Protein AF-A0A8G0ZR56-F1 (afdb_monomer_lite)

Structure (mmCIF, N/CA/C/O backbone):
data_AF-A0A8G0ZR56-F1
#
_entry.id   AF-A0A8G0ZR56-F1
#
loop_
_atom_site.group_PDB
_atom_site.id
_atom_site.type_symbol
_atom_site.label_atom_id
_atom_site.label_alt_id
_atom_site.label_comp_id
_atom_site.label_asym_id
_atom_site.label_entity_id
_atom_site.label_seq_id
_atom_site.pdbx_PDB_ins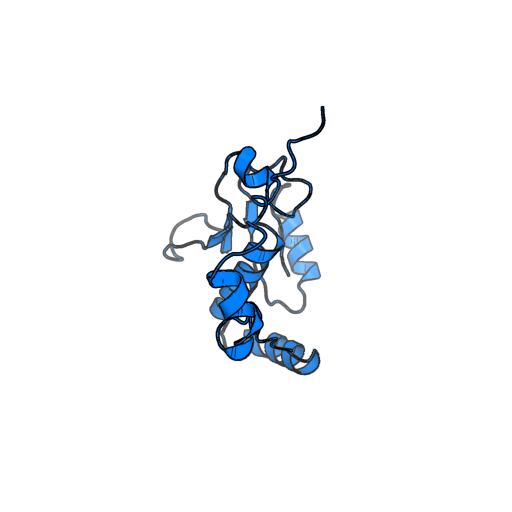_code
_atom_site.Cartn_x
_atom_site.Cartn_y
_atom_site.Cartn_z
_atom_site.occupancy
_atom_site.B_iso_or_equiv
_atom_site.auth_seq_id
_atom_site.auth_comp_id
_atom_site.auth_asym_id
_atom_site.auth_atom_id
_atom_site.pdbx_PDB_model_num
ATOM 1 N N . MET A 1 1 ? 4.644 -7.258 -38.505 1.00 34.84 1 MET A N 1
ATOM 2 C CA . MET A 1 1 ? 5.659 -7.782 -37.568 1.00 34.8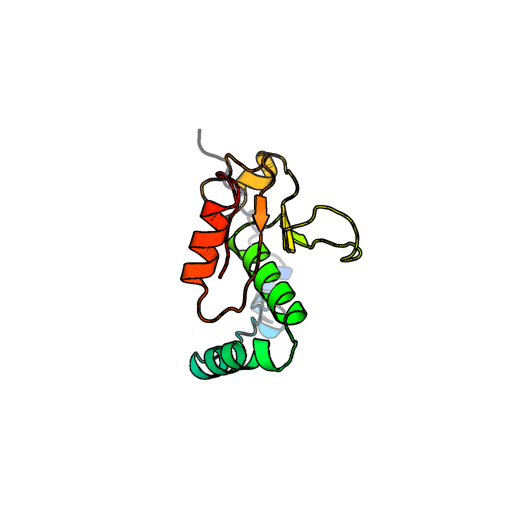4 1 MET A CA 1
ATOM 3 C C . MET A 1 1 ? 4.926 -8.575 -36.496 1.00 34.84 1 MET A C 1
ATOM 5 O O . MET A 1 1 ? 4.125 -7.980 -35.794 1.00 34.84 1 MET A O 1
ATOM 9 N N . ARG A 1 2 ? 5.081 -9.904 -36.455 1.00 41.06 2 ARG A N 1
ATOM 10 C CA . ARG A 1 2 ? 4.553 -10.755 -35.372 1.00 41.06 2 ARG A CA 1
ATOM 11 C C . ARG A 1 2 ? 5.746 -11.180 -34.528 1.00 41.06 2 ARG A C 1
ATOM 13 O O . ARG A 1 2 ? 6.762 -11.570 -35.099 1.00 41.06 2 ARG A O 1
ATOM 20 N N . GLU A 1 3 ? 5.635 -11.036 -33.215 1.00 41.19 3 GLU A N 1
ATOM 21 C CA . GLU A 1 3 ? 6.653 -11.485 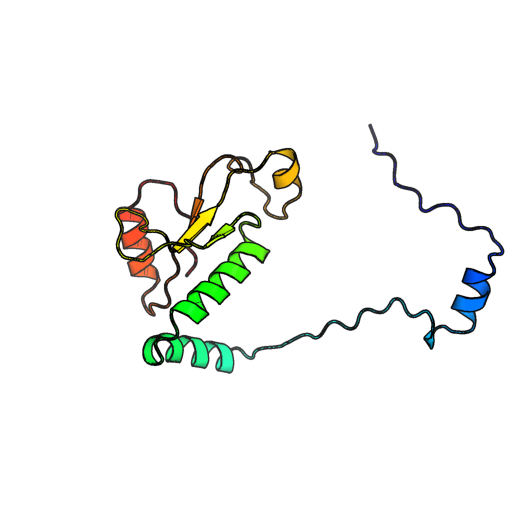-32.268 1.00 41.19 3 GLU A CA 1
ATOM 22 C C . GLU A 1 3 ? 6.912 -12.991 -32.431 1.00 41.19 3 GLU A C 1
ATOM 24 O O . GLU A 1 3 ? 5.981 -13.739 -32.752 1.00 41.19 3 GLU A O 1
ATOM 29 N N . PRO A 1 4 ? 8.153 -13.466 -32.227 1.00 42.62 4 PRO A N 1
ATOM 30 C CA . PRO A 1 4 ? 8.416 -14.889 -32.172 1.00 42.62 4 PRO A CA 1
ATOM 31 C C . PRO A 1 4 ? 7.767 -15.445 -30.904 1.00 42.62 4 PRO A C 1
ATOM 33 O O . PRO A 1 4 ? 8.261 -15.260 -29.791 1.00 42.62 4 PRO A O 1
ATOM 36 N N . THR A 1 5 ? 6.641 -16.131 -31.083 1.00 39.16 5 THR A N 1
ATOM 37 C CA . THR A 1 5 ? 6.055 -17.022 -30.085 1.00 39.16 5 THR A CA 1
ATOM 38 C C . THR A 1 5 ? 7.175 -17.915 -29.570 1.00 39.16 5 THR A C 1
ATOM 40 O O . THR A 1 5 ? 7.806 -18.626 -30.351 1.00 39.16 5 THR A O 1
ATOM 43 N N . LYS A 1 6 ? 7.470 -17.842 -28.272 1.00 43.38 6 LYS A N 1
ATOM 44 C CA . LYS A 1 6 ? 8.459 -18.697 -27.618 1.00 43.38 6 LYS A CA 1
ATOM 45 C C . LYS A 1 6 ? 7.898 -20.118 -27.629 1.00 43.38 6 LYS A C 1
ATOM 47 O O . LYS A 1 6 ? 7.212 -20.531 -26.699 1.00 43.38 6 LYS A O 1
ATOM 52 N N . THR A 1 7 ? 8.091 -20.822 -28.738 1.00 45.91 7 THR A N 1
ATOM 53 C CA . THR A 1 7 ? 7.656 -22.201 -28.914 1.00 45.91 7 THR A CA 1
ATOM 54 C C . THR A 1 7 ? 8.348 -23.007 -27.827 1.00 45.91 7 THR A C 1
ATOM 56 O O . THR A 1 7 ? 9.580 -23.053 -27.776 1.00 45.91 7 THR A O 1
ATOM 59 N N . ALA A 1 8 ? 7.567 -23.575 -26.906 1.00 52.66 8 ALA A N 1
ATOM 60 C CA . ALA A 1 8 ? 8.088 -24.542 -25.952 1.00 52.66 8 ALA A CA 1
ATOM 61 C C . ALA A 1 8 ? 8.878 -25.596 -26.748 1.00 52.66 8 ALA A C 1
ATOM 63 O O . ALA A 1 8 ? 8.389 -26.015 -27.803 1.00 52.66 8 ALA A O 1
ATOM 64 N N . PRO A 1 9 ? 10.094 -25.980 -26.314 1.00 51.72 9 PRO A N 1
ATOM 65 C CA . PRO A 1 9 ? 10.914 -26.907 -27.078 1.00 51.72 9 PRO A CA 1
ATOM 66 C C . PRO A 1 9 ? 10.094 -28.163 -27.342 1.00 51.72 9 PRO A C 1
ATOM 68 O O . PRO A 1 9 ? 9.523 -28.728 -26.403 1.00 51.72 9 PRO A O 1
ATOM 71 N N . GLU A 1 10 ? 9.983 -28.531 -28.619 1.00 57.38 10 GLU A N 1
ATOM 72 C CA . GLU A 1 10 ? 9.198 -29.668 -29.082 1.00 57.38 10 GLU A CA 1
ATOM 73 C C . GLU A 1 10 ? 9.716 -30.912 -28.353 1.00 57.38 10 GLU A C 1
ATOM 75 O O . GLU A 1 10 ? 10.840 -31.372 -28.566 1.00 57.38 10 GLU A O 1
ATOM 80 N N . GLN A 1 11 ? 8.949 -31.370 -27.363 1.00 56.56 11 GLN A N 1
ATOM 81 C CA . GLN A 1 11 ? 9.425 -32.384 -26.433 1.00 56.56 11 GLN A CA 1
ATOM 82 C C . GLN A 1 11 ? 9.536 -33.717 -27.178 1.00 56.56 11 GLN A C 1
ATOM 84 O O . GLN A 1 11 ? 8.564 -34.121 -27.828 1.00 56.56 11 GLN A O 1
ATOM 89 N N . PRO A 1 12 ? 10.669 -34.435 -27.076 1.00 59.78 12 PRO A N 1
ATOM 90 C CA . PRO A 1 12 ? 10.847 -35.698 -27.774 1.00 59.78 12 PRO A CA 1
ATOM 91 C C . PRO A 1 12 ? 9.711 -36.662 -27.415 1.00 59.78 12 PRO A C 1
ATOM 93 O O . PRO A 1 12 ? 9.348 -36.823 -26.246 1.00 59.78 12 PRO A O 1
ATOM 96 N N . LYS A 1 13 ? 9.147 -37.303 -28.449 1.00 63.56 13 LYS A N 1
ATOM 97 C CA . LYS A 1 13 ? 7.972 -38.198 -28.387 1.00 63.56 13 LYS A CA 1
ATOM 98 C C . LYS A 1 13 ? 8.118 -39.309 -27.337 1.00 63.56 13 LYS A C 1
ATOM 100 O O . LYS A 1 13 ? 7.120 -39.816 -26.833 1.00 63.56 13 LYS A O 1
ATOM 105 N N . TYR A 1 14 ? 9.360 -39.630 -26.982 1.00 66.31 14 TYR A N 1
ATOM 106 C CA . TYR A 1 14 ? 9.743 -40.512 -25.894 1.00 66.31 14 TYR A CA 1
ATOM 107 C C . TYR A 1 14 ? 10.792 -39.802 -25.030 1.00 66.31 14 TYR A C 1
ATOM 109 O O . TYR A 1 14 ? 11.949 -39.679 -25.426 1.00 66.31 14 TYR A O 1
ATOM 117 N N . SER A 1 15 ? 10.393 -39.310 -23.855 1.00 79.06 15 SER A N 1
ATOM 118 C CA . SER A 1 15 ? 11.333 -38.836 -22.837 1.00 79.06 15 SER A CA 1
ATOM 119 C C . SER A 1 15 ? 11.132 -39.658 -21.560 1.00 79.06 15 SER A C 1
ATOM 121 O O . SER A 1 15 ? 9.987 -39.810 -21.113 1.00 79.06 15 SER A O 1
ATOM 123 N N . PRO A 1 16 ? 12.206 -40.197 -20.952 1.00 80.25 16 PRO A N 1
ATOM 124 C CA . PRO A 1 16 ? 12.104 -40.919 -19.684 1.00 80.25 16 PRO A CA 1
ATOM 125 C C . PRO A 1 16 ? 11.416 -40.092 -18.587 1.00 80.25 16 PRO A C 1
ATOM 127 O O . PRO A 1 16 ? 10.627 -40.625 -17.812 1.00 80.25 16 PRO A O 1
ATOM 130 N N . SER A 1 17 ? 11.631 -38.770 -18.578 1.00 78.81 17 SER A N 1
ATOM 131 C CA . SER A 1 17 ? 10.967 -37.842 -17.654 1.00 78.81 17 SER A CA 1
ATOM 132 C C . SER A 1 17 ? 9.446 -37.809 -17.842 1.00 78.81 17 SER A C 1
ATOM 134 O O . SER A 1 17 ? 8.709 -37.878 -16.861 1.00 78.81 17 SER A O 1
ATOM 136 N N . ARG A 1 18 ? 8.952 -37.769 -19.087 1.00 80.56 18 ARG A N 1
ATOM 137 C CA . ARG A 1 18 ? 7.509 -37.791 -19.373 1.00 80.56 18 ARG A CA 1
ATOM 138 C C . ARG A 1 18 ? 6.881 -39.126 -18.975 1.00 80.56 18 ARG A C 1
ATOM 140 O O . ARG A 1 18 ? 5.784 -39.140 -18.430 1.00 80.56 18 ARG A O 1
ATOM 147 N N . TYR A 1 19 ? 7.5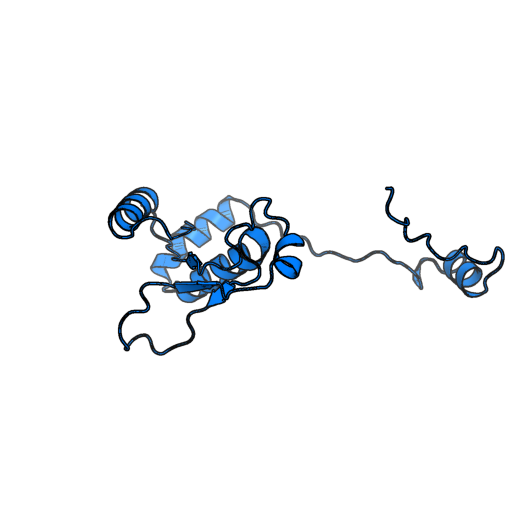84 -40.228 -19.226 1.00 83.38 19 TYR A N 1
ATOM 148 C CA . TYR A 1 19 ? 7.151 -41.572 -18.842 1.00 83.38 19 TYR A CA 1
ATOM 149 C C . TYR A 1 19 ? 7.030 -41.729 -17.318 1.00 83.38 19 TYR A C 1
ATOM 151 O O . TYR A 1 19 ? 6.044 -42.285 -16.839 1.00 83.38 19 TYR A O 1
ATOM 159 N N . MET A 1 20 ? 7.993 -41.189 -16.563 1.00 86.44 20 MET A N 1
ATOM 160 C CA . MET A 1 20 ? 7.958 -41.159 -15.095 1.00 86.44 20 MET A CA 1
ATOM 161 C C . MET A 1 20 ? 6.833 -40.253 -14.570 1.00 86.44 20 MET A C 1
ATOM 163 O O . MET A 1 20 ? 6.044 -40.696 -13.741 1.00 86.44 20 MET A O 1
ATOM 167 N N . ARG A 1 21 ? 6.688 -39.034 -15.115 1.00 82.19 21 ARG A N 1
ATOM 168 C CA . ARG A 1 21 ? 5.621 -38.082 -14.746 1.00 82.19 21 ARG A CA 1
ATOM 169 C C . ARG A 1 21 ? 4.216 -38.633 -15.005 1.00 82.19 21 ARG A C 1
ATOM 171 O O . ARG A 1 21 ? 3.316 -38.390 -14.216 1.00 82.19 21 ARG A O 1
ATOM 178 N N . ALA A 1 22 ? 4.030 -39.402 -16.080 1.00 83.00 22 ALA A N 1
ATOM 179 C CA . ALA A 1 22 ? 2.748 -40.031 -16.398 1.00 83.00 22 ALA A CA 1
ATOM 180 C C . ALA A 1 22 ? 2.386 -41.199 -15.462 1.00 83.00 22 ALA A C 1
ATOM 182 O O . ALA A 1 22 ? 1.204 -41.452 -15.249 1.00 83.00 22 ALA A O 1
ATOM 183 N N . ARG A 1 23 ? 3.378 -41.924 -14.921 1.00 85.56 23 ARG A N 1
ATOM 184 C CA . ARG A 1 23 ? 3.141 -43.040 -13.987 1.00 85.56 23 ARG A CA 1
ATOM 185 C C . ARG A 1 23 ? 3.066 -42.634 -12.525 1.00 85.56 23 ARG A C 1
ATOM 187 O O . ARG A 1 23 ? 2.443 -43.357 -11.758 1.00 85.56 23 ARG A O 1
ATOM 194 N N . HIS A 1 24 ? 3.677 -41.510 -12.169 1.00 82.38 24 HIS A N 1
ATOM 195 C CA . HIS A 1 24 ? 3.677 -40.987 -10.807 1.00 82.38 24 HIS A CA 1
ATOM 196 C C . HIS A 1 24 ? 3.174 -39.536 -10.772 1.00 82.38 24 HIS A C 1
ATOM 198 O O . HIS A 1 24 ? 3.956 -38.626 -10.485 1.00 82.38 24 HIS A O 1
ATOM 204 N N . PRO A 1 25 ? 1.894 -39.275 -11.108 1.00 79.56 25 PRO A N 1
ATOM 205 C CA . PRO A 1 25 ? 1.341 -37.919 -11.077 1.00 79.56 25 PRO A CA 1
ATOM 206 C C . PRO A 1 25 ? 1.444 -37.269 -9.690 1.00 79.56 25 PRO A C 1
ATOM 208 O O . PRO A 1 25 ? 1.586 -36.058 -9.583 1.00 79.56 25 PRO A O 1
ATOM 211 N N . ASP A 1 26 ? 1.419 -38.082 -8.638 1.00 79.25 26 ASP A N 1
ATOM 212 C CA . ASP A 1 26 ? 1.600 -37.715 -7.235 1.00 79.25 26 ASP A CA 1
ATOM 213 C C . ASP A 1 26 ? 3.002 -37.163 -6.926 1.00 79.25 26 ASP A C 1
ATOM 215 O O . ASP A 1 26 ? 3.127 -36.187 -6.190 1.00 79.25 26 ASP A O 1
ATOM 219 N N . LEU A 1 27 ? 4.055 -37.732 -7.524 1.00 79.38 27 LEU A N 1
ATOM 220 C CA . LEU A 1 27 ? 5.441 -37.278 -7.329 1.00 79.38 27 LEU A CA 1
ATOM 221 C C . LEU A 1 27 ? 5.812 -36.070 -8.198 1.00 79.38 27 LEU A C 1
ATOM 223 O O . LEU A 1 27 ? 6.803 -35.391 -7.932 1.00 79.38 27 LEU A O 1
ATOM 227 N N . PHE A 1 28 ? 5.045 -35.820 -9.258 1.00 76.44 28 PHE A N 1
ATOM 228 C CA . PHE A 1 28 ? 5.336 -34.801 -10.264 1.00 76.44 28 PHE A CA 1
ATOM 229 C C . PHE A 1 28 ? 4.161 -33.846 -10.492 1.00 76.44 28 PHE A C 1
ATOM 231 O O . PHE A 1 28 ? 4.008 -33.328 -11.603 1.00 76.44 28 PHE A O 1
ATOM 238 N N . SER A 1 29 ? 3.351 -33.620 -9.455 1.00 76.06 29 SER A N 1
ATOM 239 C CA . SER A 1 29 ? 2.278 -32.631 -9.497 1.00 76.06 29 SER A CA 1
ATOM 240 C C . SER A 1 29 ? 2.865 -31.227 -9.635 1.00 76.06 29 SER A C 1
ATOM 242 O O . SER A 1 29 ? 3.743 -30.825 -8.872 1.00 76.06 29 SER A O 1
ATOM 244 N N . ASP A 1 30 ? 2.373 -30.480 -10.615 1.00 76.94 30 ASP A N 1
ATOM 245 C CA . ASP A 1 30 ? 2.632 -29.055 -10.816 1.00 76.94 30 ASP A CA 1
ATOM 246 C C . ASP A 1 30 ? 1.582 -28.171 -10.123 1.00 76.94 30 ASP A C 1
ATOM 248 O O . ASP A 1 30 ? 1.634 -26.944 -10.225 1.00 76.94 30 ASP A O 1
ATOM 252 N N . SER A 1 31 ? 0.645 -28.779 -9.384 1.00 75.81 31 SER A N 1
ATOM 253 C CA . SER A 1 31 ? -0.341 -28.046 -8.598 1.00 75.81 31 SER A CA 1
ATOM 254 C C . SER A 1 31 ? 0.348 -27.248 -7.490 1.00 75.81 31 SER A C 1
ATOM 256 O O . SER A 1 31 ? 0.946 -27.824 -6.579 1.00 75.81 31 SER A O 1
ATOM 258 N N . VAL A 1 32 ? 0.212 -25.926 -7.527 1.00 77.00 32 VAL A N 1
ATOM 259 C CA . VAL A 1 32 ? 0.595 -25.055 -6.414 1.00 77.00 32 VAL A CA 1
ATOM 260 C C . VAL A 1 32 ? -0.598 -24.951 -5.468 1.00 77.00 32 VAL A C 1
ATOM 262 O O . VAL A 1 32 ? -1.690 -24.564 -5.880 1.00 77.00 32 VAL A O 1
ATOM 265 N N . SER A 1 33 ? -0.414 -25.309 -4.198 1.00 73.06 33 SER A N 1
ATOM 266 C CA . SER A 1 33 ? -1.419 -25.053 -3.168 1.00 73.06 33 SER A CA 1
ATOM 267 C C . SER A 1 33 ? -1.370 -23.574 -2.783 1.00 73.06 33 SER A C 1
ATOM 269 O O . SER A 1 33 ? -0.474 -23.152 -2.049 1.00 73.06 33 SER A O 1
ATOM 271 N N . GLU A 1 34 ? -2.313 -22.781 -3.280 1.00 75.19 34 GLU A N 1
ATOM 272 C CA . GLU A 1 34 ? -2.489 -21.401 -2.835 1.00 75.19 34 GLU A CA 1
ATOM 273 C C . GLU A 1 34 ? -3.420 -21.372 -1.620 1.00 75.19 34 GLU A C 1
ATOM 275 O O . GLU A 1 34 ? -4.562 -21.827 -1.676 1.00 75.19 34 GLU A O 1
ATOM 280 N N . VAL A 1 35 ? -2.930 -20.848 -0.495 1.00 73.38 35 VAL A N 1
ATOM 281 C CA . VAL A 1 35 ? -3.770 -20.619 0.683 1.00 73.38 35 VAL A CA 1
ATOM 282 C C . VAL A 1 35 ? -4.571 -19.342 0.448 1.00 73.38 35 VAL A C 1
ATOM 284 O O . VAL A 1 35 ? -4.032 -18.236 0.523 1.00 73.38 35 VAL A O 1
ATOM 287 N N . ALA A 1 36 ? -5.860 -19.493 0.155 1.00 74.25 36 ALA A N 1
ATOM 288 C CA . ALA A 1 36 ? -6.792 -18.377 0.108 1.00 74.25 36 ALA A CA 1
ATOM 289 C C . ALA A 1 36 ? -7.238 -18.029 1.536 1.00 74.25 36 ALA A C 1
ATOM 291 O O . ALA A 1 36 ? -7.941 -18.800 2.188 1.00 74.25 36 ALA A O 1
ATOM 292 N N . TYR A 1 37 ? -6.818 -16.867 2.034 1.00 75.25 37 TYR A N 1
ATOM 293 C CA . TYR A 1 37 ? -7.348 -16.302 3.273 1.00 75.25 37 TYR A CA 1
ATOM 294 C C . TYR A 1 37 ? -8.559 -15.434 2.934 1.00 75.25 37 TYR A C 1
ATOM 296 O O . TYR A 1 37 ? -8.410 -14.320 2.431 1.00 75.25 37 TYR A O 1
ATOM 304 N N . GLU A 1 38 ? -9.760 -15.939 3.202 1.00 79.88 38 GLU A N 1
ATOM 305 C CA . GLU A 1 38 ? -10.982 -15.148 3.086 1.00 79.88 38 GLU A CA 1
ATOM 306 C C . GLU A 1 38 ? -11.250 -14.422 4.405 1.00 79.88 38 GLU A C 1
ATOM 308 O O . GLU A 1 38 ? -11.507 -15.035 5.441 1.00 79.88 38 GLU A O 1
ATOM 313 N N . VAL A 1 39 ? -11.185 -13.090 4.373 1.00 81.69 39 VAL A N 1
ATOM 314 C CA . VAL A 1 39 ? -11.608 -12.253 5.498 1.00 81.69 39 VAL A CA 1
ATOM 315 C C . VAL A 1 39 ? -13.031 -11.787 5.224 1.00 81.69 39 VAL A C 1
ATOM 317 O O . VAL A 1 39 ? -13.284 -11.048 4.272 1.00 81.69 39 VAL A O 1
ATOM 320 N N . GLY A 1 40 ? -13.968 -12.214 6.071 1.00 88.94 40 GLY A N 1
ATOM 321 C CA . GLY A 1 40 ? -15.350 -11.754 6.007 1.00 88.94 40 GLY A CA 1
ATOM 322 C C . GLY A 1 40 ? -15.443 -10.240 6.205 1.00 88.94 40 GLY A C 1
ATOM 323 O O . GLY A 1 40 ? -14.731 -9.663 7.030 1.00 88.94 40 GLY A O 1
ATOM 324 N N . ARG A 1 41 ? -16.354 -9.591 5.472 1.00 86.19 41 ARG A N 1
ATOM 325 C CA . ARG A 1 41 ? -16.562 -8.134 5.529 1.00 86.19 41 ARG A CA 1
ATOM 326 C C . ARG A 1 41 ? -16.755 -7.615 6.955 1.00 86.19 41 ARG A C 1
ATOM 328 O O . ARG A 1 41 ? -16.210 -6.567 7.289 1.00 86.19 41 ARG A O 1
ATOM 335 N N . GLU A 1 42 ? -17.502 -8.342 7.781 1.00 88.38 42 GLU A N 1
ATOM 336 C CA . GLU A 1 42 ? -17.776 -7.964 9.173 1.00 88.38 42 GLU A CA 1
ATOM 337 C C . GLU A 1 42 ? -16.501 -7.960 10.024 1.00 88.38 42 GLU A C 1
ATOM 339 O O . GLU A 1 42 ? -16.239 -7.007 10.752 1.00 88.38 42 GLU A O 1
ATOM 344 N N . VAL A 1 43 ? -15.658 -8.986 9.863 1.00 86.69 43 VAL A N 1
ATOM 345 C CA . VAL A 1 43 ? -14.375 -9.110 10.572 1.00 86.69 43 VAL A CA 1
ATOM 346 C C . VAL A 1 43 ? -13.431 -7.982 10.165 1.00 86.69 43 VAL A C 1
ATOM 348 O O . VAL A 1 43 ? -12.832 -7.337 11.023 1.00 86.69 43 VAL A O 1
ATOM 351 N N . LEU A 1 44 ? -13.341 -7.694 8.863 1.00 83.75 44 LEU A N 1
ATOM 352 C CA . LEU A 1 44 ? -12.546 -6.575 8.360 1.00 83.75 44 LEU A CA 1
ATOM 353 C C . LEU A 1 44 ? -13.053 -5.233 8.904 1.00 83.75 44 LEU A C 1
ATOM 355 O O . LEU A 1 44 ? -12.256 -4.410 9.342 1.00 83.75 44 LEU A O 1
ATOM 359 N N . SER A 1 45 ? -14.371 -5.019 8.889 1.00 83.62 45 SER A N 1
ATOM 360 C CA . SER A 1 45 ? -14.987 -3.769 9.349 1.00 83.62 45 SER A CA 1
ATOM 361 C C . SER A 1 45 ? -14.734 -3.548 10.840 1.00 83.62 45 SER A C 1
ATOM 363 O O . SER A 1 45 ? -14.303 -2.465 11.226 1.00 83.62 45 SER A O 1
ATOM 365 N N . TYR A 1 46 ? -14.897 -4.591 11.658 1.00 85.31 46 TYR A N 1
ATOM 366 C CA . TYR A 1 46 ? -14.574 -4.549 13.083 1.00 85.31 46 TYR A CA 1
ATOM 367 C C . TYR A 1 46 ? -13.100 -4.195 13.324 1.00 85.31 46 TYR A C 1
ATOM 369 O O . TYR A 1 46 ? -12.811 -3.272 14.083 1.00 85.31 46 TYR A O 1
ATOM 377 N N . HIS A 1 47 ? -12.171 -4.856 12.623 1.00 80.38 47 HIS A N 1
ATOM 378 C CA . HIS A 1 47 ? -10.743 -4.551 12.737 1.00 80.38 47 HIS A CA 1
ATOM 379 C C . HIS A 1 47 ? -10.418 -3.099 12.362 1.00 80.38 47 HIS A C 1
ATOM 381 O O . HIS A 1 47 ? -9.679 -2.429 13.087 1.00 80.38 47 HIS A O 1
ATOM 387 N N . LEU A 1 48 ? -11.006 -2.594 11.271 1.00 78.25 48 LEU A N 1
ATOM 388 C CA . LEU A 1 48 ? -10.842 -1.204 10.844 1.00 78.25 48 LEU A CA 1
ATOM 389 C C . LEU A 1 48 ? -11.362 -0.206 11.886 1.00 78.25 48 LEU A C 1
ATOM 391 O O . LEU A 1 48 ? -10.756 0.845 12.089 1.00 78.25 48 LEU A O 1
ATOM 395 N N . GLU A 1 49 ? -12.451 -0.535 12.578 1.00 77.81 49 GLU A N 1
ATOM 396 C CA . GLU A 1 49 ? -13.011 0.307 13.635 1.00 77.81 49 GLU A CA 1
ATOM 397 C C . GLU A 1 49 ? -12.184 0.306 14.924 1.00 77.81 49 GLU A C 1
ATOM 399 O O . GLU A 1 49 ? -12.174 1.315 15.636 1.00 77.81 49 GLU A O 1
ATOM 404 N N . THR A 1 50 ? -11.486 -0.791 15.226 1.00 76.38 50 THR A N 1
ATOM 405 C CA . THR A 1 50 ? -10.665 -0.917 16.436 1.00 76.38 50 THR A CA 1
ATOM 406 C C . THR A 1 50 ? -9.233 -0.403 16.274 1.00 76.38 50 THR A C 1
ATOM 408 O O . THR A 1 50 ? -8.619 -0.066 17.288 1.00 76.38 50 THR A O 1
ATOM 411 N N . PHE A 1 51 ? -8.712 -0.266 15.044 1.00 70.06 51 PHE A N 1
ATOM 412 C CA . PHE A 1 51 ? -7.314 0.134 14.798 1.00 70.06 51 PHE A CA 1
ATOM 413 C C . PHE A 1 51 ? -6.922 1.448 15.478 1.00 70.06 51 PHE A C 1
ATOM 415 O O . PHE A 1 51 ? -5.879 1.524 16.128 1.00 70.06 51 PHE A O 1
ATOM 422 N N . THR A 1 52 ? -7.769 2.478 15.384 1.00 64.25 52 THR A N 1
ATOM 423 C CA . THR A 1 52 ? -7.468 3.797 15.968 1.00 64.25 52 THR A CA 1
ATOM 424 C C . THR A 1 52 ? -7.455 3.762 17.501 1.00 64.25 52 THR A C 1
ATOM 426 O O . THR A 1 52 ? -6.753 4.543 18.135 1.00 64.25 52 THR A O 1
ATOM 429 N N . ASN A 1 53 ? -8.197 2.833 18.114 1.00 66.81 53 ASN A N 1
ATOM 430 C CA . ASN A 1 53 ? -8.269 2.693 19.570 1.00 66.81 53 ASN A CA 1
ATOM 431 C C . ASN A 1 53 ? -7.099 1.878 20.141 1.00 66.81 53 ASN A C 1
ATOM 433 O O . ASN A 1 53 ? -6.729 2.071 21.297 1.00 66.81 53 ASN A O 1
ATOM 437 N N . GLN A 1 54 ? -6.510 0.982 19.343 1.00 68.06 54 GLN A N 1
ATOM 438 C CA . GLN A 1 54 ? -5.428 0.086 19.768 1.00 68.06 54 GLN A CA 1
ATOM 439 C C . GLN A 1 54 ? -4.019 0.670 19.569 1.00 68.06 54 GLN A C 1
ATOM 441 O O . GLN A 1 54 ? -3.050 0.042 19.979 1.00 68.06 54 GLN A O 1
ATOM 446 N N . LYS A 1 55 ? -3.895 1.889 19.015 1.00 67.69 55 LYS A N 1
ATOM 447 C CA . LYS A 1 55 ? -2.611 2.517 18.625 1.00 67.69 55 LYS A CA 1
ATOM 448 C C . LYS A 1 55 ? -1.813 1.700 17.595 1.00 67.69 55 LYS A C 1
ATOM 450 O O . LYS A 1 55 ? -0.601 1.859 17.486 1.00 67.69 55 LYS A O 1
ATOM 455 N N . ASP A 1 56 ? -2.497 0.888 16.794 1.00 73.00 56 ASP A N 1
ATOM 456 C CA . ASP A 1 56 ? -1.902 0.037 15.754 1.00 73.00 56 ASP A CA 1
ATOM 457 C C . ASP A 1 56 ? -1.753 0.766 14.402 1.00 73.00 56 ASP A C 1
ATOM 459 O O . ASP A 1 56 ? -1.823 0.167 13.328 1.00 73.00 56 ASP A O 1
ATOM 463 N N . GLU A 1 57 ? -1.530 2.083 14.431 1.00 76.00 57 GLU A N 1
ATOM 464 C CA . GLU A 1 57 ? -1.406 2.917 13.225 1.00 76.00 57 GLU A CA 1
ATOM 465 C C . GLU A 1 57 ? -0.254 2.440 12.324 1.00 76.00 57 GLU A C 1
ATOM 467 O O . GLU A 1 57 ? -0.434 2.302 11.117 1.00 76.00 57 GLU A O 1
ATOM 472 N N . ALA A 1 58 ? 0.876 2.036 12.913 1.00 78.31 58 ALA A N 1
ATOM 473 C CA . ALA A 1 58 ? 2.019 1.494 12.174 1.00 78.31 58 ALA A CA 1
ATOM 474 C C . ALA A 1 58 ? 1.709 0.162 11.457 1.00 78.31 58 ALA A C 1
ATOM 476 O O . ALA A 1 58 ? 2.230 -0.114 10.370 1.00 78.31 58 ALA A O 1
ATOM 477 N N . ALA A 1 59 ? 0.854 -0.682 12.047 1.00 82.12 59 ALA A N 1
ATOM 478 C CA . ALA A 1 59 ? 0.428 -1.933 11.425 1.00 82.12 59 ALA A CA 1
ATOM 479 C C . ALA A 1 59 ? -0.504 -1.661 10.236 1.00 82.12 59 ALA A C 1
ATOM 481 O O . ALA A 1 59 ? -0.369 -2.293 9.185 1.00 82.12 59 ALA A O 1
ATOM 482 N N . PHE A 1 60 ? -1.402 -0.680 10.378 1.00 83.62 60 PHE A N 1
ATOM 483 C CA . PHE A 1 60 ? -2.259 -0.213 9.292 1.00 83.62 60 PHE A CA 1
ATOM 484 C C . PHE A 1 60 ? -1.447 0.403 8.146 1.00 83.62 60 PHE A C 1
ATOM 486 O O . PHE A 1 60 ? -1.663 0.035 6.993 1.00 83.62 60 PHE A O 1
ATOM 493 N N . GLU A 1 61 ? -0.477 1.270 8.443 1.00 84.06 61 GLU A N 1
ATOM 494 C CA . GLU A 1 61 ? 0.430 1.846 7.442 1.00 84.06 61 GLU A CA 1
ATOM 495 C C . GLU A 1 61 ? 1.180 0.752 6.677 1.00 84.06 61 GLU A C 1
ATOM 497 O O . GLU A 1 61 ? 1.184 0.744 5.446 1.00 84.06 61 GLU A O 1
ATOM 502 N N . SER A 1 62 ? 1.731 -0.235 7.389 1.00 86.25 62 SER A N 1
ATOM 503 C CA . SER A 1 62 ? 2.426 -1.374 6.775 1.00 86.25 62 SER A CA 1
ATOM 504 C C . SER A 1 62 ? 1.506 -2.188 5.855 1.00 86.25 62 SER A C 1
ATOM 506 O O . SER A 1 62 ? 1.915 -2.636 4.780 1.00 86.25 62 SER A O 1
ATOM 508 N N . PHE A 1 63 ? 0.252 -2.395 6.262 1.00 86.56 63 PHE A N 1
ATOM 509 C CA . PHE A 1 63 ? -0.749 -3.093 5.458 1.00 86.56 63 PHE A CA 1
ATOM 510 C C . PHE A 1 63 ? -1.140 -2.296 4.206 1.00 86.56 63 PHE A C 1
ATOM 512 O O . PHE A 1 63 ? -1.101 -2.834 3.096 1.00 86.56 63 PHE A O 1
ATOM 519 N N . ALA A 1 64 ? -1.463 -1.012 4.368 1.00 87.88 64 ALA A N 1
ATOM 520 C CA . ALA A 1 64 ? -1.826 -0.119 3.274 1.00 87.88 64 ALA A CA 1
ATOM 521 C C . ALA A 1 64 ? -0.678 0.024 2.267 1.00 87.88 64 ALA A C 1
ATOM 523 O O . ALA A 1 64 ? -0.901 -0.043 1.056 1.00 87.88 64 ALA A O 1
ATOM 524 N N . GLN A 1 65 ? 0.562 0.112 2.750 1.00 87.69 65 GLN A N 1
ATOM 525 C CA . GLN A 1 65 ? 1.750 0.131 1.912 1.00 87.69 65 GLN A CA 1
ATOM 526 C C . GLN A 1 65 ? 1.876 -1.139 1.065 1.00 87.69 65 GLN A C 1
ATOM 528 O O . GLN A 1 65 ? 2.061 -1.034 -0.144 1.00 87.69 65 GLN A O 1
ATOM 533 N N . ARG A 1 66 ? 1.731 -2.331 1.658 1.00 89.56 66 ARG A N 1
ATOM 534 C CA . ARG A 1 66 ? 1.800 -3.607 0.919 1.00 89.56 66 ARG A CA 1
ATOM 535 C C . ARG A 1 66 ? 0.695 -3.738 -0.128 1.00 89.56 66 ARG A C 1
ATOM 537 O O . ARG A 1 66 ? 0.925 -4.278 -1.210 1.00 89.56 66 ARG A O 1
ATOM 544 N N . LEU A 1 67 ? -0.504 -3.229 0.163 1.00 88.56 67 LEU A N 1
ATOM 545 C CA . LEU A 1 67 ? -1.580 -3.148 -0.829 1.00 88.56 67 LEU A CA 1
ATOM 546 C C . LEU A 1 67 ? -1.201 -2.222 -1.988 1.00 88.56 67 LEU A C 1
ATOM 548 O O . LEU A 1 67 ? -1.382 -2.586 -3.150 1.00 88.56 67 LEU A O 1
ATOM 552 N N . CYS A 1 68 ? -0.643 -1.051 -1.686 1.00 86.12 68 CYS A N 1
ATOM 553 C CA . CYS A 1 68 ? -0.187 -0.110 -2.705 1.00 86.12 68 CYS A CA 1
ATOM 554 C C . CYS A 1 68 ? 0.951 -0.690 -3.546 1.00 86.12 68 CYS A C 1
ATOM 556 O O . CYS A 1 68 ? 0.928 -0.550 -4.765 1.00 86.12 68 CYS A O 1
ATOM 558 N N . GLU A 1 69 ? 1.902 -1.382 -2.924 1.00 87.44 69 GLU A N 1
ATOM 559 C CA . GLU A 1 69 ? 2.999 -2.071 -3.605 1.00 87.44 69 GLU A CA 1
ATOM 560 C C . GLU A 1 69 ? 2.467 -3.094 -4.615 1.00 87.44 69 GLU A C 1
ATOM 562 O O . GLU A 1 69 ? 2.900 -3.132 -5.766 1.00 87.44 69 GLU A O 1
ATOM 567 N N . LYS A 1 70 ? 1.458 -3.875 -4.212 1.00 86.00 70 LYS A N 1
ATOM 568 C CA . LYS A 1 70 ? 0.867 -4.918 -5.054 1.00 86.00 70 LYS A CA 1
ATOM 569 C C . LYS A 1 70 ? 0.005 -4.369 -6.194 1.00 86.00 70 LYS A C 1
ATOM 571 O O . LYS A 1 70 ? 0.040 -4.922 -7.291 1.00 86.00 70 LYS A O 1
ATOM 576 N N . PHE A 1 71 ? -0.794 -3.330 -5.940 1.00 83.00 71 PHE A N 1
ATOM 577 C CA . PHE A 1 71 ? -1.858 -2.912 -6.864 1.00 83.00 71 PHE A CA 1
ATOM 578 C C . PHE A 1 71 ? -1.634 -1.560 -7.549 1.00 83.00 71 PHE A C 1
ATOM 580 O O . PHE A 1 71 ? -2.226 -1.319 -8.600 1.00 83.00 71 PHE A O 1
ATOM 587 N N . ILE A 1 72 ? -0.814 -0.674 -6.981 1.00 82.62 72 ILE A N 1
ATOM 588 C CA . ILE A 1 72 ? -0.706 0.727 -7.421 1.00 82.62 72 ILE A CA 1
ATOM 589 C C . ILE A 1 72 ? 0.697 1.051 -7.935 1.00 82.62 72 ILE A C 1
ATOM 591 O O . ILE A 1 72 ? 0.843 1.578 -9.038 1.00 82.62 72 ILE A O 1
ATOM 595 N N . ALA A 1 73 ? 1.728 0.783 -7.137 1.00 83.62 73 ALA A N 1
ATOM 596 C CA . ALA A 1 73 ? 3.097 1.197 -7.413 1.00 83.62 73 ALA A CA 1
ATOM 597 C C . ALA A 1 73 ? 4.101 0.185 -6.832 1.00 83.62 73 ALA A C 1
ATOM 599 O O . ALA A 1 73 ? 4.455 0.292 -5.658 1.00 83.62 73 ALA A O 1
ATOM 600 N N . PRO A 1 74 ? 4.617 -0.754 -7.651 1.00 86.25 74 PRO A N 1
ATOM 601 C CA . PRO A 1 74 ? 5.603 -1.751 -7.212 1.00 86.25 74 PRO A CA 1
ATOM 602 C C . PRO A 1 74 ? 6.927 -1.158 -6.712 1.00 86.25 74 PRO A C 1
ATOM 604 O O . PRO A 1 74 ? 7.726 -1.839 -6.087 1.00 86.25 74 PRO A O 1
ATOM 607 N N . ASN A 1 75 ? 7.184 0.111 -7.020 1.00 86.94 75 ASN A N 1
ATOM 608 C CA . ASN A 1 75 ? 8.364 0.873 -6.625 1.00 86.94 75 ASN A CA 1
ATOM 609 C C . ASN A 1 75 ? 8.116 1.783 -5.408 1.00 86.94 75 ASN A C 1
ATOM 611 O O . ASN A 1 75 ? 8.780 2.812 -5.270 1.00 86.94 75 ASN A O 1
ATOM 615 N N . ILE A 1 76 ? 7.133 1.470 -4.564 1.00 87.44 76 ILE A N 1
ATOM 616 C CA . ILE A 1 76 ? 6.892 2.205 -3.320 1.00 87.44 76 ILE A CA 1
ATOM 617 C C . ILE A 1 76 ? 7.962 1.860 -2.275 1.00 87.44 76 ILE A C 1
ATOM 619 O O . ILE A 1 76 ? 8.380 0.713 -2.135 1.00 87.44 76 ILE A O 1
ATOM 623 N N . ARG A 1 77 ? 8.412 2.861 -1.522 1.00 86.19 77 ARG A N 1
ATOM 624 C CA . ARG A 1 77 ? 9.373 2.734 -0.428 1.00 86.19 77 ARG A CA 1
ATOM 625 C C . ARG A 1 77 ? 8.806 3.427 0.817 1.00 86.19 77 ARG A C 1
ATOM 627 O O . ARG A 1 77 ? 8.332 4.557 0.696 1.00 86.19 77 ARG A O 1
ATOM 634 N N . PRO A 1 78 ? 8.863 2.795 2.004 1.00 84.62 78 PRO A N 1
ATOM 635 C CA . PRO A 1 78 ? 8.410 3.443 3.229 1.00 84.62 78 PRO A CA 1
ATOM 636 C C . PRO A 1 78 ? 9.367 4.569 3.615 1.00 84.62 78 PRO A C 1
ATOM 638 O O . PRO A 1 78 ? 10.573 4.480 3.346 1.00 84.62 78 PRO A O 1
ATOM 641 N N . GLN A 1 79 ? 8.860 5.595 4.296 1.00 78.44 79 GLN A N 1
ATOM 642 C CA . GLN A 1 79 ? 9.724 6.602 4.897 1.00 78.44 79 GLN A CA 1
ATOM 643 C C . GLN A 1 79 ? 10.511 5.979 6.062 1.00 78.44 79 GLN A C 1
ATOM 645 O O . GLN A 1 79 ? 10.009 5.788 7.164 1.00 78.44 79 GLN A O 1
ATOM 650 N N . THR A 1 80 ? 11.777 5.639 5.817 1.00 64.00 80 THR A N 1
ATOM 651 C CA . THR A 1 80 ? 12.691 5.117 6.841 1.00 64.00 80 THR A CA 1
ATOM 652 C C . THR A 1 80 ? 13.546 6.260 7.391 1.00 64.00 80 THR A C 1
ATOM 654 O O . THR A 1 80 ? 14.592 6.568 6.818 1.00 64.00 80 THR A O 1
ATOM 657 N N . GLY A 1 81 ? 13.110 6.907 8.475 1.00 61.12 81 GLY A N 1
ATOM 658 C CA . GLY A 1 81 ? 13.872 7.961 9.160 1.00 61.12 81 GLY A CA 1
ATOM 659 C C . GLY A 1 81 ? 13.258 8.364 10.512 1.00 61.12 81 GLY A C 1
ATOM 660 O O . GLY A 1 81 ? 12.075 8.102 10.731 1.00 61.12 81 GLY A O 1
ATOM 661 N N . PRO A 1 82 ? 14.025 8.975 11.441 1.00 52.75 82 PRO A N 1
ATOM 662 C CA . PRO A 1 82 ? 13.483 9.479 12.701 1.00 52.75 82 PRO A CA 1
ATOM 663 C C . PRO A 1 82 ? 12.392 10.516 12.423 1.00 52.75 82 PRO A C 1
ATOM 665 O O . PRO A 1 82 ? 12.617 11.458 11.667 1.00 52.75 82 PRO A O 1
ATOM 668 N N . VAL A 1 83 ? 11.242 10.393 13.086 1.00 55.34 83 VAL A N 1
ATOM 669 C CA . VAL A 1 83 ? 10.050 11.257 12.915 1.00 55.34 83 VAL A CA 1
ATOM 670 C C . VAL A 1 83 ? 10.306 12.735 13.316 1.00 55.34 83 VAL A C 1
ATOM 672 O O . VAL A 1 83 ? 9.415 13.575 13.275 1.00 55.34 83 VAL A O 1
ATOM 675 N N . GLY A 1 84 ? 11.541 13.091 13.687 1.00 45.56 84 GLY A N 1
ATOM 676 C CA . GLY A 1 84 ? 11.950 14.393 14.222 1.00 45.56 84 GLY A CA 1
ATOM 677 C C . GLY A 1 84 ? 12.968 15.155 13.369 1.00 45.56 84 GLY A C 1
ATOM 678 O O . GLY A 1 84 ? 13.920 15.697 13.923 1.00 45.56 84 GLY A O 1
ATOM 679 N N . GLY A 1 85 ? 12.797 15.207 12.045 1.00 39.34 85 GLY A N 1
ATOM 680 C CA . GLY A 1 85 ? 13.668 15.989 11.159 1.00 39.34 85 GLY A CA 1
ATOM 681 C C . GLY A 1 85 ? 12.976 16.434 9.871 1.00 39.34 85 GLY A C 1
ATOM 682 O O . GLY A 1 85 ? 12.913 15.669 8.922 1.00 39.34 85 GLY A O 1
ATOM 683 N N . GLY A 1 86 ? 12.462 17.669 9.887 1.00 47.19 86 GLY A N 1
ATOM 684 C CA . GLY A 1 86 ? 12.088 18.540 8.759 1.00 47.19 86 GLY A CA 1
ATOM 685 C C . GLY A 1 86 ? 11.691 17.923 7.407 1.00 47.19 86 GLY A C 1
ATOM 686 O O . GLY A 1 86 ? 12.551 17.583 6.608 1.00 47.19 86 GLY A O 1
ATOM 687 N N . ASP A 1 87 ? 10.388 17.979 7.109 1.00 51.00 87 ASP A N 1
ATOM 688 C CA . ASP A 1 87 ? 9.773 17.976 5.761 1.00 51.00 87 ASP A CA 1
ATOM 689 C C . ASP A 1 87 ? 9.477 16.638 5.050 1.00 51.00 87 ASP A C 1
ATOM 691 O O . ASP A 1 87 ? 9.189 16.603 3.858 1.00 51.00 87 ASP A O 1
ATOM 695 N N . GLY A 1 88 ? 9.409 15.527 5.780 1.00 51.94 88 GLY A N 1
ATOM 696 C CA . GLY A 1 88 ? 8.769 14.304 5.280 1.00 51.94 88 GLY A CA 1
ATOM 697 C C . GLY A 1 88 ? 7.290 14.233 5.670 1.00 51.94 88 GLY A C 1
ATOM 698 O O . GLY A 1 88 ? 6.946 13.457 6.553 1.00 51.94 88 GLY A O 1
ATOM 699 N N . LYS A 1 89 ? 6.403 15.046 5.071 1.00 64.31 89 LYS A N 1
ATOM 700 C CA . LYS A 1 89 ? 4.930 15.008 5.314 1.00 64.31 89 LYS A CA 1
ATOM 701 C C . LYS A 1 89 ? 4.222 13.776 4.711 1.00 64.31 89 LYS A C 1
ATOM 703 O O . LYS A 1 89 ? 3.012 13.802 4.503 1.00 64.31 89 LYS A O 1
ATOM 708 N N . THR A 1 90 ? 4.978 12.751 4.346 1.00 70.38 90 THR A N 1
ATOM 709 C CA . THR A 1 90 ? 4.526 11.626 3.530 1.00 70.38 90 THR A CA 1
ATOM 710 C C . THR A 1 90 ? 4.884 10.324 4.240 1.00 70.38 90 THR A C 1
ATOM 712 O O . THR A 1 90 ? 5.962 10.228 4.813 1.00 70.38 90 THR A O 1
ATOM 715 N N . ASP A 1 91 ? 4.019 9.315 4.176 1.00 77.00 91 ASP A N 1
ATOM 716 C CA . ASP A 1 91 ? 4.246 8.030 4.855 1.00 77.00 91 ASP A CA 1
ATOM 717 C C . ASP A 1 91 ? 5.089 7.074 3.989 1.00 77.00 91 ASP A C 1
ATOM 719 O O . ASP A 1 91 ? 5.925 6.310 4.481 1.00 77.00 91 ASP A O 1
ATOM 723 N N . ALA A 1 92 ? 4.924 7.143 2.665 1.00 82.69 92 ALA A N 1
ATOM 724 C CA . ALA A 1 92 ? 5.731 6.399 1.702 1.00 82.69 92 ALA A CA 1
ATOM 725 C C . ALA A 1 92 ? 5.894 7.159 0.379 1.00 82.69 92 ALA A C 1
ATOM 727 O O . ALA A 1 92 ? 5.014 7.900 -0.046 1.00 82.69 92 ALA A O 1
ATOM 728 N N . GLU A 1 93 ? 6.996 6.941 -0.330 1.00 84.94 93 GLU A N 1
ATOM 729 C CA . GLU A 1 93 ? 7.237 7.553 -1.637 1.00 84.94 93 GLU A CA 1
ATOM 730 C C . GLU A 1 93 ? 7.699 6.527 -2.669 1.00 84.94 93 GLU A C 1
ATOM 732 O O . GLU A 1 93 ? 8.251 5.481 -2.343 1.00 84.94 93 GLU A O 1
ATOM 737 N N . THR A 1 94 ? 7.470 6.818 -3.944 1.00 85.62 94 THR A N 1
ATOM 738 C CA . THR A 1 94 ? 8.034 6.021 -5.040 1.00 85.62 94 THR A CA 1
ATOM 739 C C . THR A 1 94 ? 9.425 6.508 -5.418 1.00 85.62 94 THR A C 1
ATOM 741 O O . THR A 1 94 ? 9.693 7.710 -5.455 1.00 85.62 94 THR A O 1
ATOM 744 N N . PHE A 1 95 ? 10.296 5.571 -5.787 1.00 84.44 95 PHE A N 1
ATOM 745 C CA . PHE A 1 95 ? 11.579 5.887 -6.414 1.00 84.44 95 PHE A CA 1
ATOM 746 C C . PHE A 1 95 ? 11.475 5.812 -7.945 1.00 84.44 95 PHE A C 1
ATOM 748 O O . PHE A 1 95 ? 10.740 4.973 -8.468 1.00 84.44 95 PHE A O 1
ATOM 755 N N . PRO A 1 96 ? 12.197 6.661 -8.693 1.00 83.25 96 PRO A N 1
ATOM 756 C CA . PRO A 1 96 ? 12.146 6.639 -10.150 1.00 83.25 96 PRO A CA 1
ATOM 757 C C . PRO A 1 96 ? 12.673 5.307 -10.698 1.00 83.25 96 PRO A C 1
ATOM 759 O O . PRO A 1 96 ? 13.687 4.787 -10.231 1.00 83.25 96 PRO A O 1
ATOM 762 N N . VAL A 1 97 ? 11.999 4.774 -11.717 1.00 82.50 97 VAL A N 1
ATOM 763 C CA . VAL A 1 97 ? 12.412 3.556 -12.432 1.00 82.50 97 VAL A CA 1
ATOM 764 C C . VAL A 1 97 ? 12.478 3.805 -13.936 1.00 82.50 97 VAL A C 1
ATOM 766 O O . VAL A 1 97 ? 11.859 4.737 -14.453 1.00 82.50 97 VAL A O 1
ATOM 769 N N . SER A 1 98 ? 13.215 2.960 -14.661 1.00 83.75 98 SER A N 1
ATOM 770 C CA . SER A 1 98 ? 13.263 3.049 -16.121 1.00 83.75 98 SER A CA 1
ATOM 771 C C . SER A 1 98 ? 11.898 2.739 -16.743 1.00 83.75 98 SER A C 1
ATOM 773 O O . SER A 1 98 ? 11.111 1.944 -16.220 1.00 83.75 98 SER A O 1
ATOM 775 N N . ARG A 1 99 ? 11.639 3.333 -17.913 1.00 79.94 99 ARG A N 1
ATOM 776 C CA . ARG A 1 99 ? 10.405 3.098 -18.677 1.00 79.94 99 ARG A CA 1
ATOM 777 C C . ARG A 1 99 ? 10.218 1.625 -19.050 1.00 79.94 99 ARG A C 1
ATOM 779 O O . ARG A 1 99 ? 9.099 1.135 -19.096 1.00 79.94 99 ARG A O 1
ATOM 786 N N . GLU A 1 100 ? 11.314 0.913 -19.295 1.00 82.88 100 GLU A N 1
ATOM 787 C CA . GLU A 1 100 ? 11.295 -0.514 -19.633 1.00 82.88 100 GLU A CA 1
ATOM 788 C C . GLU A 1 100 ? 10.780 -1.385 -18.483 1.00 82.88 100 GLU A C 1
ATOM 790 O O . GLU A 1 100 ? 10.089 -2.377 -18.720 1.00 82.88 100 GLU A O 1
ATOM 795 N N . ILE A 1 101 ? 11.110 -1.019 -17.240 1.00 82.31 101 ILE A N 1
ATOM 796 C CA . ILE A 1 101 ? 10.631 -1.714 -16.043 1.00 82.31 101 ILE A CA 1
ATOM 797 C C . ILE A 1 101 ? 9.166 -1.358 -15.794 1.00 82.31 101 ILE A C 1
ATOM 799 O O . ILE A 1 101 ? 8.350 -2.257 -15.594 1.00 82.31 101 ILE A O 1
ATOM 803 N N . SER A 1 102 ? 8.814 -0.071 -15.855 1.00 80.81 102 SER A N 1
ATOM 804 C CA . SER A 1 102 ? 7.446 0.374 -15.574 1.00 80.81 102 SER A CA 1
ATOM 805 C C . SER A 1 102 ? 6.427 -0.095 -16.614 1.00 80.81 102 SER A C 1
ATOM 807 O O . SER A 1 102 ? 5.279 -0.361 -16.268 1.00 80.81 102 SER A O 1
ATOM 809 N N . ALA A 1 103 ? 6.842 -0.294 -17.869 1.00 80.00 103 ALA A N 1
ATOM 810 C CA . ALA A 1 103 ? 5.995 -0.853 -18.924 1.00 80.00 103 ALA A CA 1
ATOM 811 C C . ALA A 1 103 ? 5.487 -2.275 -18.620 1.00 80.00 103 ALA A C 1
ATOM 813 O O . ALA A 1 103 ? 4.521 -2.722 -19.234 1.00 80.00 103 ALA A O 1
ATOM 814 N N . ARG A 1 104 ? 6.123 -2.996 -17.686 1.00 82.19 104 ARG A N 1
ATOM 815 C CA . ARG A 1 104 ? 5.722 -4.354 -17.281 1.00 82.19 104 ARG A CA 1
ATOM 816 C C . ARG A 1 104 ? 4.694 -4.367 -16.155 1.00 82.19 104 ARG A C 1
ATO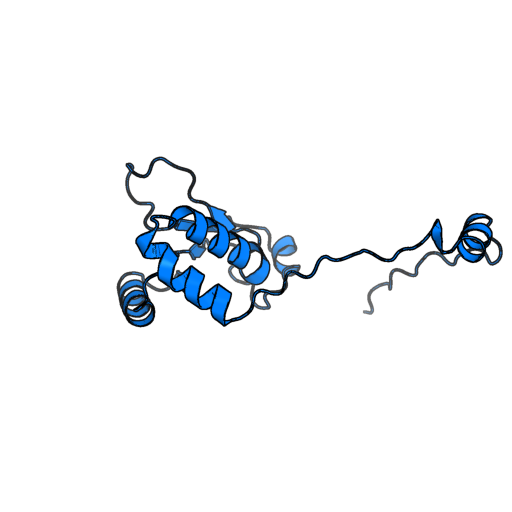M 818 O O . ARG A 1 104 ? 4.205 -5.436 -15.797 1.00 82.19 104 ARG A O 1
ATOM 825 N N . TRP A 1 105 ? 4.400 -3.220 -15.552 1.00 82.44 105 TRP A N 1
ATOM 826 C CA . TRP A 1 105 ? 3.437 -3.149 -14.463 1.00 82.44 105 TRP A CA 1
ATOM 827 C C . TRP A 1 105 ? 2.010 -3.174 -15.001 1.00 82.44 105 TRP A C 1
ATOM 829 O O . TRP A 1 105 ? 1.721 -2.668 -16.080 1.00 82.44 105 TRP A O 1
ATOM 839 N N . PHE A 1 106 ? 1.101 -3.739 -14.210 1.00 71.50 106 PHE A N 1
ATOM 840 C CA . PHE A 1 106 ? -0.307 -3.896 -14.575 1.00 71.50 106 PHE A CA 1
ATOM 841 C C . PHE A 1 106 ? -1.048 -2.555 -14.770 1.00 71.50 106 PHE A C 1
ATOM 843 O O . PHE A 1 106 ? -2.070 -2.494 -15.452 1.00 71.50 106 PHE A O 1
ATOM 850 N N . VAL A 1 107 ? -0.538 -1.462 -14.193 1.00 67.94 107 VAL A N 1
ATOM 851 C CA . VAL A 1 107 ? -1.157 -0.133 -14.278 1.00 67.94 107 VAL A CA 1
ATOM 852 C C . VAL A 1 107 ? -0.940 0.471 -15.668 1.00 67.94 107 VAL A C 1
ATOM 854 O O . VAL A 1 107 ? 0.186 0.673 -16.111 1.00 67.94 107 VAL A O 1
ATOM 857 N N . ARG A 1 108 ? -2.047 0.788 -16.349 1.00 50.09 108 ARG A N 1
ATOM 858 C CA . ARG A 1 108 ? -2.106 1.116 -17.786 1.00 50.09 108 ARG A CA 1
ATOM 859 C C . ARG A 1 108 ? -1.487 2.467 -18.183 1.00 50.09 108 ARG A C 1
ATOM 861 O O . ARG A 1 108 ? -1.415 2.749 -19.372 1.00 50.09 108 ARG A O 1
ATOM 868 N N . ASP A 1 109 ? -1.048 3.283 -17.223 1.00 54.00 109 ASP A N 1
ATOM 869 C CA . ASP A 1 109 ? -0.613 4.665 -17.461 1.00 54.00 109 ASP A CA 1
ATOM 870 C C . ASP A 1 109 ? 0.621 5.032 -16.610 1.00 54.00 109 ASP A C 1
ATOM 872 O O . ASP A 1 109 ? 0.572 5.753 -15.608 1.00 54.00 109 ASP A O 1
ATOM 876 N N . ASN A 1 110 ? 1.756 4.433 -16.981 1.00 57.75 110 ASN A N 1
ATOM 877 C CA . ASN A 1 110 ? 3.054 4.622 -16.328 1.00 57.75 110 ASN A CA 1
ATOM 878 C C . ASN A 1 110 ? 3.878 5.771 -16.929 1.00 57.75 110 ASN A C 1
ATOM 880 O O . ASN A 1 110 ? 5.074 5.868 -16.656 1.00 57.75 110 ASN A O 1
ATOM 884 N N . ASP A 1 111 ? 3.273 6.686 -17.692 1.00 51.56 111 ASP A N 1
ATOM 885 C CA . ASP A 1 111 ? 3.984 7.840 -18.271 1.00 51.56 111 ASP A CA 1
ATOM 886 C C . ASP A 1 111 ? 4.568 8.791 -17.202 1.00 51.56 111 ASP A C 1
ATOM 888 O O . ASP A 1 111 ? 5.422 9.626 -17.494 1.00 51.56 111 ASP A O 1
ATOM 892 N N . LYS A 1 112 ? 4.201 8.601 -15.926 1.00 52.72 112 LYS A N 1
ATOM 893 C CA . LYS A 1 112 ? 4.827 9.243 -14.757 1.00 52.72 112 LYS A CA 1
ATOM 894 C C . LYS A 1 112 ? 5.811 8.347 -13.988 1.00 52.72 112 LYS A C 1
ATOM 896 O O . LYS A 1 112 ? 6.111 8.655 -12.842 1.00 52.72 112 LYS A O 1
ATOM 901 N N . ALA A 1 113 ? 6.330 7.263 -14.569 1.00 52.34 113 ALA A N 1
ATOM 902 C CA . ALA A 1 113 ? 7.287 6.360 -13.909 1.00 52.34 113 ALA A CA 1
ATOM 903 C C . ALA A 1 113 ? 8.606 7.039 -13.486 1.00 52.34 113 ALA A C 1
ATOM 905 O O . ALA A 1 113 ? 9.285 6.560 -12.578 1.00 52.34 113 ALA A O 1
ATOM 906 N N . GLY A 1 114 ? 8.952 8.170 -14.112 1.00 54.62 114 GLY A N 1
ATOM 907 C CA . GLY A 1 114 ? 10.063 9.025 -13.680 1.00 54.62 114 GLY A CA 1
ATOM 908 C C . GLY A 1 114 ? 9.710 10.018 -12.563 1.00 54.62 114 GLY A C 1
ATOM 909 O O . GLY A 1 114 ? 10.610 10.601 -11.966 1.00 54.62 114 GLY A O 1
ATOM 910 N N . GLY A 1 115 ? 8.422 10.234 -12.276 1.00 65.06 115 GLY A N 1
ATOM 911 C CA . GLY A 1 115 ? 7.957 11.170 -11.255 1.00 65.06 115 GLY A CA 1
ATOM 912 C C . GLY A 1 115 ? 7.850 10.511 -9.883 1.00 65.06 115 GLY A C 1
ATOM 913 O O . GLY A 1 115 ? 7.311 9.412 -9.760 1.00 65.06 115 GLY A O 1
ATOM 914 N N . ARG A 1 116 ? 8.314 11.203 -8.836 1.00 72.31 116 ARG A N 1
ATOM 915 C CA . ARG A 1 116 ? 8.076 10.771 -7.454 1.00 72.31 116 ARG A CA 1
ATOM 916 C C . ARG A 1 116 ? 6.620 11.027 -7.091 1.00 72.31 116 ARG A C 1
ATOM 918 O O . ARG A 1 116 ? 6.149 12.161 -7.123 1.00 72.31 116 ARG A O 1
ATOM 925 N N . LYS A 1 117 ? 5.916 9.957 -6.753 1.00 78.69 117 LYS A N 1
ATOM 926 C CA . LYS A 1 117 ? 4.621 9.975 -6.073 1.00 78.69 117 LYS A CA 1
ATOM 927 C C . LYS A 1 117 ? 4.846 9.790 -4.584 1.00 78.69 117 LYS A C 1
ATOM 929 O O . LYS A 1 117 ? 5.603 8.905 -4.190 1.00 78.69 117 LYS A O 1
ATOM 934 N N . ALA A 1 118 ? 4.144 10.588 -3.806 1.00 81.12 118 ALA A N 1
ATOM 935 C CA . ALA A 1 118 ? 4.024 10.449 -2.370 1.00 81.12 118 ALA A CA 1
ATOM 936 C C . ALA A 1 118 ? 2.702 9.727 -2.034 1.00 81.12 118 ALA A C 1
ATOM 938 O O . ALA A 1 118 ? 1.732 9.798 -2.799 1.00 81.12 118 ALA A O 1
ATOM 939 N N . PHE A 1 119 ? 2.677 9.032 -0.903 1.00 81.00 119 PHE A N 1
ATOM 940 C CA . PHE A 1 119 ? 1.528 8.338 -0.338 1.00 81.00 119 PHE A CA 1
ATOM 941 C C . PHE A 1 119 ? 1.333 8.776 1.105 1.00 81.00 119 PHE A C 1
ATOM 943 O O . PHE A 1 119 ? 2.286 8.825 1.883 1.00 81.00 119 PHE A O 1
ATOM 950 N N . ALA A 1 120 ? 0.083 9.058 1.447 1.00 81.81 120 ALA A N 1
ATOM 951 C CA . ALA A 1 120 ? -0.338 9.274 2.818 1.00 81.81 120 ALA A CA 1
ATOM 952 C C . ALA A 1 120 ? -1.457 8.283 3.147 1.00 81.81 120 ALA A C 1
ATOM 954 O O . ALA A 1 120 ? -2.392 8.125 2.353 1.00 81.81 120 ALA A O 1
ATOM 955 N N . PHE A 1 121 ? -1.354 7.630 4.298 1.00 81.56 121 PHE A N 1
ATOM 956 C CA . PHE A 1 121 ? -2.290 6.637 4.798 1.00 81.56 121 PHE A CA 1
ATOM 957 C C . PHE A 1 121 ? -3.082 7.231 5.960 1.00 81.56 121 PHE A C 1
ATOM 959 O O . PHE A 1 121 ? -2.562 7.941 6.817 1.00 81.56 121 PHE A O 1
ATOM 966 N N . SER A 1 122 ? -4.387 6.973 6.002 1.00 77.69 122 SER A N 1
ATOM 967 C CA . SER A 1 122 ? -5.207 7.438 7.117 1.00 77.69 122 SER A CA 1
ATOM 968 C C . SER A 1 122 ? -6.321 6.461 7.432 1.00 77.69 122 SER A C 1
ATOM 970 O O . SER A 1 122 ? -7.159 6.180 6.585 1.00 77.69 122 SER A O 1
ATOM 972 N N . ALA A 1 123 ? -6.387 6.035 8.692 1.00 76.81 123 ALA A N 1
ATOM 973 C CA . ALA A 1 123 ? -7.494 5.244 9.225 1.00 76.81 123 ALA A CA 1
ATOM 974 C C . ALA A 1 123 ? -8.662 6.117 9.745 1.00 76.81 123 ALA A C 1
ATOM 976 O O . ALA A 1 123 ? -9.515 5.650 10.501 1.00 76.81 123 ALA A O 1
ATOM 977 N N . LYS A 1 124 ? -8.720 7.414 9.397 1.00 76.88 124 LYS A N 1
ATOM 978 C CA . LYS A 1 124 ? -9.794 8.304 9.870 1.00 76.88 124 LYS A CA 1
ATOM 979 C C . LYS A 1 124 ? -11.144 7.881 9.292 1.00 76.88 124 LYS A C 1
ATOM 981 O O . LYS A 1 124 ? -11.331 7.887 8.080 1.00 76.88 124 LYS A O 1
ATOM 986 N N . LYS A 1 125 ? -12.144 7.675 10.160 1.00 75.31 125 LYS A N 1
ATOM 987 C CA . LYS A 1 125 ? -13.538 7.394 9.747 1.00 75.31 125 LYS A CA 1
ATOM 988 C C . LYS A 1 125 ? -14.086 8.438 8.763 1.00 75.31 125 LYS A C 1
ATOM 990 O O . LYS A 1 125 ? -14.781 8.104 7.810 1.00 75.31 125 LYS A O 1
ATOM 995 N N . THR A 1 126 ? -13.732 9.709 8.951 1.00 79.56 126 THR A N 1
ATOM 996 C CA . THR A 1 126 ? -14.085 10.822 8.055 1.00 79.56 126 THR A CA 1
ATOM 997 C C . THR A 1 126 ? -13.039 11.045 6.955 1.00 79.56 126 THR A C 1
ATOM 999 O O . THR A 1 126 ? -12.652 12.176 6.660 1.00 79.56 126 THR A O 1
ATOM 1002 N N . TRP A 1 127 ? -12.581 9.972 6.307 1.00 78.56 127 TRP A N 1
ATOM 1003 C CA . TRP A 1 127 ? -11.523 10.024 5.292 1.00 78.56 127 TRP A CA 1
ATOM 1004 C C . TRP A 1 127 ? -11.807 11.018 4.155 1.00 78.56 127 TRP A C 1
ATOM 1006 O O . TRP A 1 127 ? -10.910 11.726 3.706 1.00 78.56 127 TRP A O 1
ATOM 1016 N N . ARG A 1 128 ? -13.067 11.162 3.724 1.00 77.12 128 ARG A N 1
ATOM 1017 C CA . ARG A 1 128 ? -13.438 12.040 2.597 1.00 77.12 128 ARG A CA 1
ATOM 1018 C C . ARG A 1 128 ? -13.106 13.511 2.829 1.00 77.12 128 ARG A C 1
ATOM 1020 O O . ARG A 1 128 ? -12.669 14.189 1.902 1.00 77.12 128 ARG A O 1
ATOM 1027 N N . SER A 1 129 ? -13.356 14.034 4.031 1.00 81.06 129 SER A N 1
ATOM 1028 C CA . SER A 1 129 ? -13.040 15.435 4.340 1.00 81.06 129 SER A CA 1
ATOM 1029 C C . SER A 1 129 ? -11.534 15.634 4.483 1.00 81.06 129 SER A C 1
ATOM 1031 O O . SER A 1 129 ? -11.016 16.649 4.021 1.00 81.06 129 SER A O 1
ATOM 1033 N N . LYS A 1 130 ? -10.831 14.637 5.035 1.00 75.12 130 LYS A N 1
ATOM 1034 C CA . LYS A 1 130 ? -9.368 14.611 5.108 1.00 75.12 130 LYS A CA 1
ATOM 1035 C C . LYS A 1 130 ? -8.738 14.646 3.713 1.00 75.12 130 LYS A C 1
ATOM 1037 O O . LYS A 1 130 ? -7.920 15.521 3.468 1.00 75.12 130 LYS A O 1
ATOM 1042 N N . ILE A 1 131 ? -9.213 13.828 2.772 1.00 72.88 131 ILE A N 1
ATOM 1043 C CA . ILE A 1 131 ? -8.755 13.869 1.374 1.00 72.88 131 ILE A CA 1
ATOM 1044 C C . ILE A 1 131 ? -8.949 15.248 0.759 1.00 72.88 131 ILE A C 1
ATOM 1046 O O . ILE A 1 131 ? -8.027 15.786 0.158 1.00 72.88 131 ILE A O 1
ATOM 1050 N N . LYS A 1 132 ? -10.141 15.839 0.895 1.00 77.19 132 LYS A N 1
ATOM 1051 C CA . LYS A 1 132 ? -10.408 17.168 0.326 1.00 77.19 132 LYS A CA 1
ATOM 1052 C C . LYS A 1 132 ? -9.470 18.225 0.905 1.00 77.19 132 LYS A C 1
ATOM 1054 O O . LYS A 1 132 ? -8.970 19.057 0.157 1.00 77.19 132 LYS A O 1
ATOM 1059 N N . SER A 1 133 ? -9.220 18.165 2.213 1.00 75.88 133 SER A N 1
ATOM 1060 C CA . SER A 1 133 ? -8.256 19.037 2.884 1.00 75.88 133 SER A CA 1
ATOM 1061 C C . SER A 1 133 ? -6.835 18.821 2.364 1.00 75.88 133 SER A C 1
ATOM 1063 O O . SER A 1 133 ? -6.117 19.792 2.154 1.00 75.88 133 SER A O 1
ATOM 1065 N N . ASP A 1 134 ? -6.433 17.572 2.139 1.00 68.69 134 ASP A N 1
ATOM 1066 C CA . ASP A 1 134 ? -5.077 17.228 1.706 1.00 68.69 134 ASP A CA 1
ATOM 1067 C C . ASP A 1 134 ? -4.830 17.612 0.247 1.00 68.69 134 ASP A C 1
ATOM 1069 O O . ASP A 1 134 ? -3.792 18.184 -0.070 1.00 68.69 134 ASP A O 1
ATOM 1073 N N . VAL A 1 135 ? -5.814 17.408 -0.631 1.00 70.25 135 VAL A N 1
ATOM 1074 C CA . VAL A 1 135 ? -5.763 17.877 -2.024 1.00 70.25 135 VAL A CA 1
ATOM 1075 C C . VAL A 1 135 ? -5.739 19.405 -2.091 1.00 70.25 135 VAL A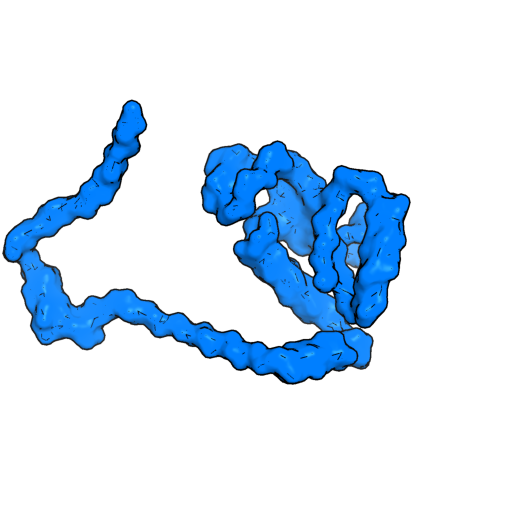 C 1
ATOM 1077 O O . VAL A 1 135 ? -5.014 19.969 -2.904 1.00 70.25 135 VAL A O 1
ATOM 1080 N N . ALA A 1 136 ? -6.498 20.091 -1.231 1.00 73.88 136 ALA A N 1
ATOM 1081 C CA . ALA A 1 136 ? -6.468 21.551 -1.164 1.00 73.88 136 ALA A CA 1
ATOM 1082 C C . ALA A 1 136 ? -5.120 22.088 -0.648 1.00 73.88 136 ALA A C 1
ATOM 1084 O O . ALA A 1 136 ? -4.691 23.161 -1.062 1.00 73.88 136 ALA A O 1
ATOM 1085 N N . ALA A 1 137 ? -4.447 21.342 0.233 1.00 68.12 137 ALA A N 1
ATOM 1086 C CA . ALA A 1 137 ? -3.140 21.705 0.769 1.00 68.12 137 ALA A CA 1
ATOM 1087 C C . ALA A 1 137 ? -1.971 21.379 -0.183 1.00 68.12 137 ALA A C 1
ATOM 1089 O O . ALA A 1 137 ? -0.902 21.971 -0.044 1.00 68.12 137 ALA A O 1
ATOM 1090 N N . ILE A 1 138 ? -2.144 20.438 -1.122 1.00 59.31 138 ILE A N 1
ATOM 1091 C CA . ILE A 1 138 ? -1.055 19.859 -1.921 1.00 59.31 138 ILE A CA 1
ATOM 1092 C C . ILE A 1 138 ? -1.388 19.962 -3.415 1.00 59.31 138 ILE A C 1
ATOM 1094 O O . ILE A 1 138 ? -2.171 19.186 -3.962 1.00 59.31 138 ILE A O 1
ATOM 1098 N N . GLY A 1 139 ? -0.749 20.907 -4.106 1.00 49.03 139 GLY A N 1
ATOM 1099 C CA . GLY A 1 139 ? -0.871 21.068 -5.554 1.00 49.03 139 GLY A CA 1
ATOM 1100 C C . GLY A 1 139 ? -0.452 19.810 -6.334 1.00 49.03 139 GLY A C 1
ATOM 1101 O O . GLY A 1 139 ? 0.719 19.456 -6.389 1.00 49.03 139 GLY A O 1
ATOM 1102 N N . SER A 1 140 ? -1.424 19.143 -6.963 1.00 43.34 140 SER A N 1
ATOM 1103 C CA . SER A 1 140 ? -1.296 18.298 -8.170 1.00 43.34 140 SER A CA 1
ATOM 1104 C C . SER A 1 140 ? -0.218 17.186 -8.223 1.00 43.34 140 SER A C 1
ATOM 1106 O O . SER A 1 140 ? 0.326 16.939 -9.302 1.00 43.34 140 SER A O 1
ATOM 1108 N N . GLY A 1 141 ? 0.080 16.472 -7.125 1.00 45.47 141 GLY A N 1
ATOM 1109 C CA . GLY A 1 141 ? 1.125 15.420 -7.139 1.00 45.47 141 GLY A CA 1
ATOM 1110 C C . GLY A 1 141 ? 0.903 14.128 -6.334 1.00 45.47 141 GLY A C 1
ATOM 1111 O O . GLY A 1 141 ? 1.683 13.191 -6.499 1.00 45.47 141 GLY A O 1
ATOM 1112 N N . LEU A 1 142 ? -0.129 14.033 -5.491 1.00 48.59 142 LEU A N 1
ATOM 1113 C CA . LEU A 1 142 ? -0.266 12.953 -4.500 1.00 48.59 142 LEU A CA 1
ATOM 1114 C C . LEU A 1 142 ? -1.312 11.901 -4.904 1.00 48.59 142 LEU A C 1
ATOM 1116 O O . LEU A 1 142 ? -2.405 12.257 -5.344 1.00 48.59 142 LEU A O 1
ATOM 1120 N N . VAL A 1 143 ? -1.005 10.612 -4.713 1.00 53.00 143 VAL A N 1
ATOM 1121 C CA . VAL A 1 143 ? -1.995 9.523 -4.804 1.00 53.00 143 VAL A CA 1
ATOM 1122 C C . VAL A 1 143 ? -2.404 9.151 -3.382 1.00 53.00 143 VAL A C 1
ATOM 1124 O O . VAL A 1 143 ? -1.611 8.598 -2.626 1.00 53.00 143 VAL A O 1
ATOM 1127 N N . LEU A 1 144 ? -3.637 9.496 -3.012 1.00 52.53 144 LEU A N 1
ATOM 1128 C CA . LEU A 1 144 ? -4.200 9.216 -1.690 1.00 52.53 144 LEU A CA 1
ATOM 1129 C C . LEU A 1 144 ? -4.885 7.848 -1.684 1.00 52.53 144 LEU A C 1
ATOM 1131 O O . LEU A 1 144 ? -5.674 7.550 -2.581 1.00 52.53 144 LEU A O 1
ATOM 1135 N N . VAL A 1 145 ? -4.596 7.044 -0.660 1.00 50.03 145 VAL A N 1
ATOM 1136 C CA . VAL A 1 145 ? -5.215 5.733 -0.435 1.00 50.03 145 VAL A CA 1
ATOM 1137 C C . VAL A 1 145 ? -5.827 5.748 0.961 1.00 50.03 145 VAL A C 1
ATOM 1139 O O . VAL A 1 145 ? -5.122 5.911 1.955 1.00 50.03 145 VAL A O 1
ATOM 1142 N N . SER A 1 146 ? -7.152 5.647 1.009 1.00 54.47 146 SER A N 1
ATOM 1143 C CA . SER A 1 146 ? -7.983 5.759 2.212 1.00 54.47 146 SER A CA 1
ATOM 1144 C C . SER A 1 146 ? -9.017 4.653 2.273 1.00 54.47 146 SER A C 1
ATOM 1146 O O . SER A 1 146 ? -9.622 4.418 1.199 1.00 54.47 146 SER A O 1
#

Radius of gyration: 23.09 Å; chains: 1; bounding box: 32×65×57 Å

Organism: NCBI:txid2807096

Sequence (146 aa):
MREPTKTAPEQPKYSPSRYMRARHPDLFSDSVSEVAYEVGREVLSYHLETFTNQKDEAAFESFAQRLCEKFIAPNIRPQTGPVGGGDGKTDAETFPVSREISARWFVRDNDKAGGRKAFAFSAKKTWRSKIKSDVAAIGSGLVLVS

Foldseek 3Di:
DDDPDPPDPPDPPDDPVVVVCVVCVVVVPPDDDDDDDDDDPVNVVVCLVCCVVVVVVVVQLVVLQVVCCQAPNVQKDAPPDDPPDDDPPAGIKGDADDPVVQVPDPDPDCPCSRPMEGEDDDSDPPVVVVVVVVCVVDPDGYDYDD

pLDDT: mean 71.91, std 14.06, range [34.84, 89.56]

Secondary structure (DSSP, 8-state):
------------SS-HHHHHHHH-TTTT------------HHHHHHHHHHHHHHT-HHHHHHHHHHHHHHHT-TTEEE--S-SSSS----SEEEPP--HHHHTTSS-S--TTTTSPPEE-B---TTHHHHHHHHHHHS-S-B--B-